Protein AF-0000000071925594 (afdb_homodimer)

Secondary structure (DSSP, 8-state):
-GGGGGS-HHHHHHHHHHTTS-TT-TTS-EE--TTS-HHHHHHHHHHHHTTSEEETTEEEE-HHHHHHHHHHHHHHHHTS--/-GGGGGS-HHHHHHHHHHTTS-TT-TTS-EE--TTS-HHHHHHHHHHHHTTSEEETTEEEE-HHHHHHHHHHHHHHHHTS--

Nearest PDB structures (foldseek):
  8ylm-assembly2_C  TM=5.532E-01  e=4.672E-01  Deinococcus radiodurans
  3boq-assembly1_A  TM=6.222E-01  e=1.235E+00  Ruegeria pomeroyi DSS-3
  2x6b-assembly1_A  TM=3.120E-01  e=3.483E+00  Paramagnetospirillum magnetotacticum
  8ylm-assembly2_C  TM=5.532E-01  e=3.854E-01  Deinococcus radiodurans
  3boq-assembly1_A  TM=6.222E-01  e=9.634E-01  Ruegeria pomeroyi DSS-3

Organism: Aeromonas hydrophila subsp. hydrophila (strain ATCC 7966 / DSM 30187 / BCRC 13018 / CCUG 14551 / JCM 1027 / KCTC 2358 / NCIMB 9240 / NCTC 8049) (NCBI:txid380703)

InterPro domains:
  IPR013468 Conserved hypothetical protein CHP02647 [PF18918] (6-80)
  IPR013468 Conserved hypothetical protein CHP02647 [TIGR02647] (8-80)

Radius of gyration: 15.73 Å; Cα contacts (8 Å, |Δi|>4): 251; chains: 2; bounding box: 27×40×36 Å

Foldseek 3Di:
DVVVVVCPPLNVLLLVLLQVADLVCQADKDFADPPDDPSNLVSLQVCCVVQQAVDSRIHGGDPVVNVVSVVSVVVCVVPPDD/DVVVCVCPPLNVLLLVLLQVADLVCQADKDFADPPDDPSNLVSLCVCCVVQQAVDSRIHGGDPVVNVVSVVSVVVCVVPPDD

Sequence (164 aa):
MIGIDQVSNEFVNDLKILACFDPANMSLGIKLRSDMSDELCQAASRLHQQGLISAEDGGYLTPFGMTMVEHLQHLLVALKPLMIGIDQVSNEFVNDLKILACFDPANMSLGIKLRSDMSDELCQAASRLHQQGLISAEDGGYLTPFGMTMVEHLQHLLVALKPL

pLDDT: mean 94.59, std 6.36, range [63.09, 98.69]

Structure (mmCIF, N/CA/C/O backbone):
data_AF-0000000071925594-model_v1
#
loop_
_entity.id
_entity.type
_entity.pdbx_description
1 polymer 'TIGR02647 family protein'
#
loop_
_atom_site.group_PDB
_atom_site.id
_atom_site.type_symbol
_atom_site.label_atom_id
_atom_site.label_alt_id
_atom_site.label_comp_id
_atom_site.label_asym_id
_atom_site.label_entity_id
_atom_site.label_seq_id
_atom_site.pdbx_PDB_ins_code
_atom_site.Cartn_x
_atom_site.Cartn_y
_atom_site.Cartn_z
_atom_site.occupancy
_atom_site.B_iso_or_equiv
_atom_site.auth_seq_id
_atom_site.auth_comp_id
_atom_site.auth_asym_id
_atom_site.auth_atom_id
_atom_site.pdbx_PDB_model_num
ATOM 1 N N . MET A 1 1 ? -8.531 15.938 -0.852 1 63.69 1 MET A N 1
ATOM 2 C CA . MET A 1 1 ? -7.082 16.094 -0.883 1 63.69 1 MET A CA 1
ATOM 3 C C . MET A 1 1 ? -6.469 15.242 -1.988 1 63.69 1 MET A C 1
ATOM 5 O O . MET A 1 1 ? -6.805 14.062 -2.133 1 63.69 1 MET A O 1
ATOM 9 N N . ILE A 1 2 ? -5.738 15.898 -2.85 1 68.5 2 ILE A N 1
ATOM 10 C CA . ILE A 1 2 ? -5.258 15.359 -4.117 1 68.5 2 ILE A CA 1
ATOM 11 C C . ILE A 1 2 ? -4.539 14.031 -3.871 1 68.5 2 ILE A C 1
ATOM 13 O O . ILE A 1 2 ? -4.715 13.07 -4.625 1 68.5 2 ILE A O 1
ATOM 17 N N . GLY A 1 3 ? -4.016 13.797 -2.73 1 81.12 3 GLY A N 1
ATOM 18 C CA . GLY A 1 3 ? -3.23 12.594 -2.475 1 81.12 3 GLY A CA 1
ATOM 19 C C . GLY A 1 3 ? -4.082 11.391 -2.125 1 81.12 3 GLY A C 1
ATOM 20 O O . GLY A 1 3 ? -3.719 10.258 -2.443 1 81.12 3 GLY A O 1
ATOM 21 N N . ILE A 1 4 ? -5.332 11.617 -1.739 1 86.25 4 ILE A N 1
ATOM 22 C CA . ILE A 1 4 ? -6.211 10.539 -1.295 1 86.25 4 ILE A CA 1
ATOM 23 C C . ILE A 1 4 ? -6.672 9.719 -2.498 1 86.25 4 ILE A C 1
ATOM 25 O O . ILE A 1 4 ? -6.812 8.5 -2.408 1 86.25 4 ILE A O 1
ATOM 29 N N . ASP A 1 5 ? -6.777 10.312 -3.635 1 91.19 5 ASP A N 1
ATOM 30 C CA . ASP A 1 5 ? -7.305 9.672 -4.836 1 91.19 5 ASP A CA 1
ATOM 31 C C . ASP A 1 5 ? -6.273 8.727 -5.449 1 91.19 5 ASP A C 1
ATOM 33 O O . ASP A 1 5 ? -6.613 7.887 -6.285 1 91.19 5 ASP A O 1
ATOM 37 N N . GLN A 1 6 ? -5.027 8.844 -5.004 1 93.44 6 GLN A N 1
ATOM 38 C CA . GLN A 1 6 ? -3.965 7.984 -5.512 1 93.44 6 GLN A CA 1
ATOM 39 C C . GLN A 1 6 ? -4.145 6.547 -5.031 1 93.44 6 GLN A C 1
ATOM 41 O O . GLN A 1 6 ? -3.641 5.609 -5.656 1 93.44 6 GLN A O 1
ATOM 46 N N . VAL A 1 7 ? -4.828 6.43 -3.932 1 96.88 7 VAL A N 1
ATOM 47 C CA . VAL A 1 7 ? -5.145 5.102 -3.418 1 96.88 7 VAL A CA 1
ATOM 48 C C . VAL A 1 7 ? -6.547 4.695 -3.861 1 96.88 7 VAL A C 1
ATOM 50 O O . VAL A 1 7 ? -7.508 4.832 -3.104 1 96.88 7 VAL A O 1
ATOM 53 N N . SER A 1 8 ? -6.598 4.25 -5.051 1 96.75 8 SER A N 1
ATOM 54 C CA . SER A 1 8 ? -7.867 3.865 -5.652 1 96.75 8 SER A CA 1
ATOM 55 C C . SER A 1 8 ? -8.266 2.449 -5.254 1 96.75 8 SER A C 1
ATOM 57 O O . SER A 1 8 ? -7.453 1.704 -4.703 1 96.75 8 SER A O 1
ATOM 59 N N . ASN A 1 9 ? -9.5 2.062 -5.602 1 96.38 9 ASN A N 1
ATOM 60 C CA . ASN A 1 9 ? -9.945 0.694 -5.355 1 96.38 9 ASN A CA 1
ATOM 61 C C . ASN A 1 9 ? -9.141 -0.312 -6.176 1 96.38 9 ASN A C 1
ATOM 63 O O . ASN A 1 9 ? -8.898 -1.434 -5.727 1 96.38 9 ASN A O 1
ATOM 67 N N . GLU A 1 10 ? -8.789 0.079 -7.348 1 96.88 10 GLU A N 1
ATOM 68 C CA . GLU A 1 10 ? -7.969 -0.787 -8.188 1 96.88 10 GLU A CA 1
ATOM 69 C C . GLU A 1 10 ? -6.605 -1.048 -7.551 1 96.88 10 GLU A C 1
ATOM 71 O O . GLU A 1 10 ? -6.148 -2.191 -7.496 1 96.88 10 GLU A O 1
ATOM 76 N N . PHE A 1 11 ? -6.023 0.02 -7.062 1 97.94 11 PHE A N 1
ATOM 77 C CA . PHE A 1 11 ? -4.75 -0.095 -6.363 1 97.94 11 PHE A CA 1
ATOM 78 C C . PHE A 1 11 ? -4.879 -1.003 -5.148 1 97.94 11 PHE A C 1
ATOM 80 O O . PHE A 1 11 ? -4.047 -1.889 -4.938 1 97.94 11 PHE A O 1
ATOM 87 N N . VAL A 1 12 ? -5.93 -0.847 -4.461 1 98.06 12 VAL A N 1
ATOM 88 C CA . VAL A 1 12 ? -6.16 -1.608 -3.238 1 98.06 12 VAL A CA 1
ATOM 89 C C . VAL A 1 12 ? -6.332 -3.088 -3.576 1 98.06 12 VAL A C 1
ATOM 91 O O . VAL A 1 12 ? -5.801 -3.955 -2.879 1 98.06 12 VAL A O 1
ATOM 94 N N . ASN A 1 13 ? -7.062 -3.336 -4.59 1 97.44 13 ASN A N 1
ATOM 95 C CA . ASN A 1 13 ? -7.254 -4.719 -5.012 1 97.44 13 ASN A CA 1
ATOM 96 C C . ASN A 1 13 ? -5.938 -5.359 -5.449 1 97.44 13 ASN A C 1
ATOM 98 O O . ASN A 1 13 ? -5.695 -6.539 -5.188 1 97.44 13 ASN A O 1
ATOM 102 N N . ASP A 1 14 ? -5.105 -4.547 -6.09 1 98.12 14 ASP A N 1
ATOM 103 C CA . ASP A 1 14 ? -3.781 -5.039 -6.461 1 98.12 14 ASP A CA 1
ATOM 104 C C . ASP A 1 14 ? -2.965 -5.406 -5.227 1 98.12 14 ASP A C 1
ATOM 106 O O . ASP A 1 14 ? -2.318 -6.453 -5.188 1 98.12 14 ASP A O 1
ATOM 110 N N . LEU A 1 15 ? -3.023 -4.57 -4.273 1 98.5 15 LEU A N 1
ATOM 111 C CA . LEU A 1 15 ? -2.295 -4.824 -3.035 1 98.5 15 LEU A CA 1
ATOM 112 C C . LEU A 1 15 ? -2.801 -6.094 -2.355 1 98.5 15 LEU A C 1
ATOM 114 O O . LEU A 1 15 ? -2.018 -6.844 -1.771 1 98.5 15 LEU A O 1
ATOM 118 N N . LYS A 1 16 ? -4.094 -6.297 -2.395 1 97.69 16 LYS A N 1
ATOM 119 C CA . LYS A 1 16 ? -4.68 -7.477 -1.769 1 97.69 16 LYS A CA 1
ATOM 120 C C . LYS A 1 16 ? -4.121 -8.758 -2.379 1 97.69 16 LYS A C 1
ATOM 122 O O . LYS A 1 16 ? -3.795 -9.703 -1.657 1 97.69 16 LYS A O 1
ATOM 127 N N . ILE A 1 17 ? -3.959 -8.805 -3.664 1 97.5 17 ILE A N 1
ATOM 128 C CA . ILE A 1 17 ? -3.396 -9.969 -4.332 1 97.5 17 ILE A CA 1
ATOM 129 C C . ILE A 1 17 ? -1.933 -10.141 -3.932 1 97.5 17 ILE A C 1
ATOM 131 O O . ILE A 1 17 ? -1.502 -11.242 -3.576 1 97.5 17 ILE A O 1
ATOM 135 N N . LEU A 1 18 ? -1.171 -9.055 -3.947 1 98.12 18 LEU A N 1
ATOM 136 C CA . LEU A 1 18 ? 0.244 -9.109 -3.598 1 98.12 18 LEU A CA 1
ATOM 137 C C . LEU A 1 18 ? 0.43 -9.578 -2.156 1 98.12 18 LEU A C 1
ATOM 139 O O . LEU A 1 18 ? 1.395 -10.281 -1.847 1 98.12 18 LEU A O 1
ATOM 143 N N . ALA A 1 19 ? -0.469 -9.234 -1.358 1 97.56 19 ALA A N 1
ATOM 144 C CA . ALA A 1 19 ? -0.374 -9.562 0.062 1 97.56 19 ALA A CA 1
ATOM 145 C C . ALA A 1 19 ? -0.612 -11.047 0.3 1 97.56 19 ALA A C 1
ATOM 147 O O . ALA A 1 19 ? -0.396 -11.547 1.406 1 97.56 19 ALA A O 1
ATOM 148 N N . CYS A 1 20 ? -1.087 -11.742 -0.642 1 96.44 20 CYS A N 1
ATOM 149 C CA . CYS A 1 20 ? -1.31 -13.172 -0.516 1 96.44 20 CYS A CA 1
ATOM 150 C C . CYS A 1 20 ? 0.007 -13.938 -0.589 1 96.44 20 CYS A C 1
ATOM 152 O O . CYS A 1 20 ? 0.074 -15.109 -0.198 1 96.44 20 CYS A O 1
ATOM 154 N N . PHE A 1 21 ? 1.021 -13.305 -1.115 1 96.88 21 PHE A N 1
ATOM 155 C CA . PHE A 1 21 ? 2.334 -13.938 -1.186 1 96.88 21 PHE A CA 1
ATOM 156 C C . PHE A 1 21 ? 3.053 -13.844 0.155 1 96.88 21 PHE A C 1
ATOM 158 O O . PHE A 1 21 ? 2.93 -12.844 0.862 1 96.88 21 PHE A O 1
ATOM 165 N N . ASP A 1 22 ? 3.82 -14.875 0.475 1 94.25 22 ASP A N 1
ATOM 166 C CA . ASP A 1 22 ? 4.578 -14.93 1.722 1 94.25 22 ASP A CA 1
ATOM 167 C C . ASP A 1 22 ? 5.922 -14.227 1.58 1 94.25 22 ASP A C 1
ATOM 169 O O . ASP A 1 22 ? 6.805 -14.695 0.859 1 94.25 22 ASP A O 1
ATOM 173 N N . PRO A 1 23 ? 6.125 -13.219 2.271 1 90.44 23 PRO A N 1
ATOM 174 C CA . PRO A 1 23 ? 7.387 -12.484 2.139 1 90.44 23 PRO A CA 1
ATOM 175 C C . PRO A 1 23 ? 8.586 -13.281 2.652 1 90.44 23 PRO A C 1
ATOM 177 O O . PRO A 1 23 ? 9.734 -12.953 2.338 1 90.44 23 PRO A O 1
ATOM 180 N N . ALA A 1 24 ? 8.305 -14.305 3.465 1 94 24 ALA A N 1
ATOM 181 C CA . ALA A 1 24 ? 9.383 -15.125 4.008 1 94 24 ALA A CA 1
ATOM 182 C C . ALA A 1 24 ? 9.828 -16.188 3.002 1 94 24 ALA A C 1
ATOM 184 O O . ALA A 1 24 ? 10.914 -16.75 3.125 1 94 24 ALA A O 1
ATOM 185 N N . ASN A 1 25 ? 8.938 -16.484 2.123 1 94.56 25 ASN A N 1
ATOM 186 C CA . ASN A 1 25 ? 9.234 -17.453 1.064 1 94.56 25 ASN A CA 1
ATOM 187 C C . ASN A 1 25 ? 8.609 -17.031 -0.264 1 94.56 25 ASN A C 1
ATOM 189 O O . ASN A 1 25 ? 7.578 -17.562 -0.667 1 94.56 25 ASN A O 1
ATOM 193 N N . MET A 1 26 ? 9.25 -16.219 -0.959 1 91.56 26 MET A N 1
ATOM 194 C CA . MET A 1 26 ? 8.703 -15.578 -2.148 1 91.56 26 MET A CA 1
ATOM 195 C C . MET A 1 26 ? 8.727 -16.516 -3.344 1 91.56 26 MET A C 1
ATOM 197 O O . MET A 1 26 ? 8.109 -16.25 -4.371 1 91.56 26 MET A O 1
ATOM 201 N N . SER A 1 27 ? 9.453 -17.672 -3.176 1 93.31 27 SER A N 1
ATOM 202 C CA . SER A 1 27 ? 9.5 -18.656 -4.262 1 93.31 27 SER A CA 1
ATOM 203 C C . SER A 1 27 ? 8.211 -19.469 -4.316 1 93.31 27 SER A C 1
ATOM 205 O O . SER A 1 27 ? 7.957 -20.172 -5.301 1 93.31 27 SER A O 1
ATOM 207 N N . LEU A 1 28 ? 7.445 -19.359 -3.146 1 93.56 28 LEU A N 1
ATOM 208 C CA . LEU A 1 28 ? 6.168 -20.062 -3.125 1 93.56 28 LEU A CA 1
ATOM 209 C C . LEU A 1 28 ? 5.094 -19.266 -3.855 1 93.56 28 LEU A C 1
ATOM 211 O O . LEU A 1 28 ? 4.887 -18.078 -3.566 1 93.56 28 LEU A O 1
ATOM 215 N N . GLY A 1 29 ? 4.512 -19.828 -4.797 1 94.81 29 GLY A N 1
ATOM 216 C CA . GLY A 1 29 ? 3.447 -19.203 -5.559 1 94.81 29 GLY A CA 1
ATOM 217 C C . GLY A 1 29 ? 2.098 -19.266 -4.867 1 94.81 29 GLY A C 1
ATOM 218 O O . GLY A 1 29 ? 2 -19.734 -3.732 1 94.81 29 GLY A O 1
ATOM 219 N N . ILE A 1 30 ? 1.124 -18.672 -5.512 1 95 30 ILE A N 1
ATOM 220 C CA . ILE A 1 30 ? -0.25 -18.734 -5.031 1 95 30 ILE A CA 1
ATOM 221 C C . ILE A 1 30 ? -1.175 -19.156 -6.168 1 95 30 ILE A C 1
ATOM 223 O O . ILE A 1 30 ? -0.797 -19.094 -7.34 1 95 30 ILE A O 1
ATOM 227 N N . LYS A 1 31 ? -2.295 -19.734 -5.711 1 93.31 31 LYS A N 1
ATOM 228 C CA . LYS A 1 31 ? -3.4 -20 -6.625 1 93.31 31 LYS A CA 1
ATOM 229 C C . LYS A 1 31 ? -4.672 -19.281 -6.18 1 93.31 31 LYS A C 1
ATOM 231 O O . LYS A 1 31 ? -5.188 -19.547 -5.09 1 93.31 31 LYS A O 1
ATOM 236 N N . LEU A 1 32 ? -5.004 -18.312 -7.004 1 90.88 32 LEU A N 1
ATOM 237 C CA . LEU A 1 32 ? -6.227 -17.562 -6.707 1 90.88 32 LEU A CA 1
ATOM 238 C C . LEU A 1 32 ? -7.457 -18.375 -7.113 1 90.88 32 LEU A C 1
ATOM 240 O O . LEU A 1 32 ? -7.504 -18.938 -8.211 1 90.88 32 LEU A O 1
ATOM 244 N N . ARG A 1 33 ? -8.344 -18.516 -6.223 1 84.69 33 ARG A N 1
ATOM 245 C CA . ARG A 1 33 ? -9.508 -19.375 -6.391 1 84.69 33 ARG A CA 1
ATOM 246 C C . ARG A 1 33 ? -10.477 -18.797 -7.414 1 84.69 33 ARG A C 1
ATOM 248 O O . ARG A 1 33 ? -10.5 -17.594 -7.645 1 84.69 33 ARG A O 1
ATOM 255 N N . SER A 1 34 ? -11.258 -19.625 -7.789 1 81.25 34 SER A N 1
ATOM 256 C CA . SER A 1 34 ? -12.195 -19.281 -8.852 1 81.25 34 SER A CA 1
ATOM 257 C C . SER A 1 34 ? -13.367 -18.469 -8.305 1 81.25 34 SER A C 1
ATOM 259 O O . SER A 1 34 ? -14.078 -17.812 -9.07 1 81.25 34 SER A O 1
ATOM 261 N N . ASP A 1 35 ? -13.57 -18.547 -7.066 1 88 35 ASP A N 1
ATOM 262 C CA . ASP A 1 35 ? -14.734 -17.875 -6.516 1 88 35 ASP A CA 1
ATOM 263 C C . ASP A 1 35 ? -14.367 -16.484 -5.996 1 88 35 ASP A C 1
ATOM 265 O O . ASP A 1 35 ? -15.148 -15.852 -5.281 1 88 35 ASP A O 1
ATOM 269 N N . MET A 1 36 ? -13.266 -16.016 -6.453 1 89.31 36 MET A N 1
ATOM 270 C CA . MET A 1 36 ? -12.891 -14.656 -6.094 1 89.31 36 MET A CA 1
ATOM 271 C C . MET A 1 36 ? -13.805 -13.641 -6.762 1 89.31 36 MET A C 1
ATOM 273 O O . MET A 1 36 ? -14.398 -13.922 -7.805 1 89.31 36 MET A O 1
ATOM 277 N N . SER A 1 37 ? -13.984 -12.531 -6.082 1 93.75 37 SER A N 1
ATOM 278 C CA . SER A 1 37 ? -14.758 -11.445 -6.688 1 93.75 37 SER A CA 1
ATOM 279 C C . SER A 1 37 ? -14.188 -11.055 -8.047 1 93.75 37 SER A C 1
ATOM 281 O O . SER A 1 37 ? -13 -11.273 -8.312 1 93.75 37 SER A O 1
ATOM 283 N N . ASP A 1 38 ? -14.992 -10.484 -8.883 1 95.25 38 ASP A N 1
ATOM 284 C CA . ASP A 1 38 ? -14.562 -10.008 -10.195 1 95.25 38 ASP A CA 1
ATOM 285 C C . ASP A 1 38 ? -13.43 -8.992 -10.062 1 95.25 38 ASP A C 1
ATOM 287 O O . ASP A 1 38 ? -12.5 -8.984 -10.875 1 95.25 38 ASP A O 1
ATOM 291 N N . GLU A 1 39 ? -13.5 -8.188 -9.078 1 96.06 39 GLU A N 1
ATOM 292 C CA . GLU A 1 39 ? -12.508 -7.141 -8.859 1 96.06 39 GLU A CA 1
ATOM 293 C C . GLU A 1 39 ? -11.133 -7.734 -8.586 1 96.06 39 GLU A C 1
ATOM 295 O O . GLU A 1 39 ? -10.125 -7.227 -9.078 1 96.06 39 GLU A O 1
ATOM 300 N N . LEU A 1 40 ? -11.117 -8.773 -7.848 1 95.81 40 LEU A N 1
ATOM 301 C CA . LEU A 1 40 ? -9.852 -9.414 -7.527 1 95.81 40 LEU A CA 1
ATOM 302 C C . LEU A 1 40 ? -9.297 -10.164 -8.734 1 95.81 40 LEU A C 1
ATOM 304 O O . LEU A 1 40 ? -8.086 -10.203 -8.945 1 95.81 40 LEU A O 1
ATOM 308 N N . CYS A 1 41 ? -10.172 -10.773 -9.469 1 95.81 41 CYS A N 1
ATOM 309 C CA . CYS A 1 41 ? -9.75 -11.438 -10.695 1 95.81 41 CYS A CA 1
ATOM 310 C C . CYS A 1 41 ? -9.125 -10.445 -11.672 1 95.81 41 CYS A C 1
ATOM 312 O O . CYS A 1 41 ? -8.094 -10.734 -12.281 1 95.81 41 CYS A O 1
ATOM 314 N N . GLN A 1 42 ? -9.758 -9.352 -11.805 1 96 42 GLN A N 1
ATOM 315 C CA . GLN A 1 42 ? -9.234 -8.305 -12.672 1 96 42 GLN A CA 1
ATOM 316 C C . GLN A 1 42 ? -7.887 -7.793 -12.164 1 96 42 GLN A C 1
ATOM 318 O O . GLN A 1 42 ? -6.988 -7.504 -12.953 1 96 42 GLN A O 1
ATOM 323 N N . ALA A 1 43 ? -7.75 -7.711 -10.852 1 97 43 ALA A N 1
ATOM 324 C CA . ALA A 1 43 ? -6.488 -7.277 -10.25 1 97 43 ALA A CA 1
ATOM 325 C C . ALA A 1 43 ? -5.359 -8.242 -10.602 1 97 43 ALA A C 1
ATOM 327 O O . ALA A 1 43 ? -4.273 -7.812 -11 1 97 43 ALA A O 1
ATOM 328 N N . ALA A 1 44 ? -5.652 -9.492 -10.484 1 97 44 ALA A N 1
ATOM 329 C CA . ALA A 1 44 ? -4.648 -10.5 -10.82 1 97 44 ALA A CA 1
ATOM 330 C C . ALA A 1 44 ? -4.238 -10.398 -12.289 1 97 44 ALA A C 1
ATOM 332 O O . ALA A 1 44 ? -3.051 -10.477 -12.617 1 97 44 ALA A O 1
ATOM 333 N N . SER A 1 45 ? -5.242 -10.203 -13.102 1 96.69 45 SER A N 1
ATOM 334 C CA . SER A 1 45 ? -4.969 -10.055 -14.523 1 96.69 45 SER A CA 1
ATOM 335 C C . SER A 1 45 ? -4.082 -8.844 -14.797 1 96.69 45 SER A C 1
ATOM 337 O O . SER A 1 45 ? -3.154 -8.914 -15.609 1 96.69 45 SER A O 1
ATOM 339 N N . ARG A 1 46 ? -4.363 -7.738 -14.188 1 97.44 46 ARG A N 1
ATOM 340 C CA . ARG A 1 46 ? -3.545 -6.539 -14.344 1 97.44 46 ARG A CA 1
ATOM 341 C C . ARG A 1 46 ? -2.115 -6.785 -13.875 1 97.44 46 ARG A C 1
ATOM 343 O O . ARG A 1 46 ? -1.16 -6.395 -14.555 1 97.44 46 ARG A O 1
ATOM 350 N N . LEU A 1 47 ? -1.985 -7.418 -12.688 1 98.19 47 LEU A N 1
ATOM 351 C CA . LEU A 1 47 ? -0.659 -7.699 -12.148 1 98.19 47 LEU A CA 1
ATOM 352 C C . LEU A 1 47 ? 0.138 -8.586 -13.102 1 98.19 47 LEU A C 1
ATOM 354 O O . LEU A 1 47 ? 1.353 -8.422 -13.242 1 98.19 47 LEU A O 1
ATO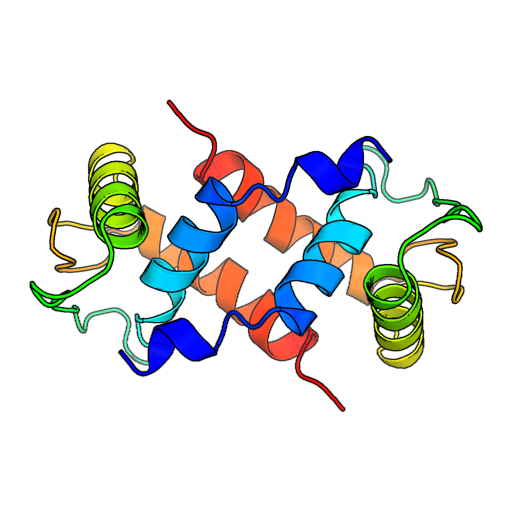M 358 N N . HIS A 1 48 ? -0.513 -9.531 -13.68 1 98.12 48 HIS A N 1
ATOM 359 C CA . HIS A 1 48 ? 0.145 -10.383 -14.664 1 98.12 48 HIS A CA 1
ATOM 360 C C . HIS A 1 48 ? 0.589 -9.586 -15.883 1 98.12 48 HIS A C 1
ATOM 362 O O . HIS A 1 48 ? 1.727 -9.719 -16.344 1 98.12 48 HIS A O 1
ATOM 368 N N . GLN A 1 49 ? -0.313 -8.766 -16.359 1 97.69 49 GLN A N 1
ATOM 369 C CA . GLN A 1 49 ? -0.015 -7.938 -17.531 1 97.69 49 GLN A CA 1
ATOM 370 C C . GLN A 1 49 ? 1.143 -6.984 -17.25 1 97.69 49 GLN A C 1
ATOM 372 O O . GLN A 1 49 ? 1.969 -6.727 -18.125 1 97.69 49 GLN A O 1
ATOM 377 N N . GLN A 1 50 ? 1.188 -6.504 -16.031 1 97.56 50 GLN A N 1
ATOM 378 C CA . GLN A 1 50 ? 2.215 -5.547 -15.625 1 97.56 50 GLN A CA 1
ATOM 379 C C . GLN A 1 50 ? 3.516 -6.258 -15.258 1 97.56 50 GLN A C 1
ATOM 381 O O . GLN A 1 50 ? 4.508 -5.609 -14.922 1 97.56 50 GLN A O 1
ATOM 386 N N . GLY A 1 51 ? 3.512 -7.578 -15.242 1 98 51 GLY A N 1
ATOM 387 C CA . GLY A 1 51 ? 4.727 -8.367 -15.109 1 98 51 GLY A CA 1
ATOM 388 C C . GLY A 1 51 ? 5.117 -8.625 -13.672 1 98 51 GLY A C 1
ATOM 389 O O . GLY A 1 51 ? 6.289 -8.883 -13.375 1 98 51 GLY A O 1
ATOM 390 N N . LEU A 1 52 ? 4.18 -8.539 -12.758 1 98.44 52 LEU A N 1
ATOM 391 C CA . LEU A 1 52 ? 4.504 -8.75 -11.352 1 98.44 52 LEU A CA 1
ATOM 392 C C . LEU A 1 52 ? 4.305 -10.211 -10.961 1 98.44 52 LEU A C 1
ATOM 394 O O . LEU A 1 52 ? 5 -10.719 -10.078 1 98.44 52 LEU A O 1
ATOM 398 N N . ILE A 1 53 ? 3.357 -10.852 -11.594 1 98.44 53 ILE A N 1
ATOM 399 C CA . ILE A 1 53 ? 3.107 -12.25 -11.289 1 98.44 53 ILE A CA 1
ATOM 400 C C . ILE A 1 53 ? 3.133 -13.07 -12.578 1 98.44 53 ILE A C 1
ATOM 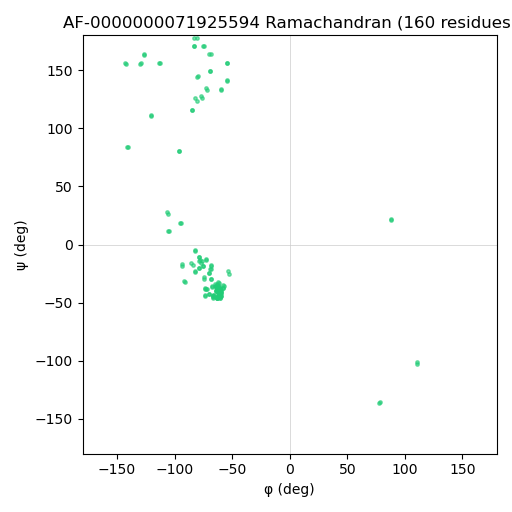402 O O . ILE A 1 53 ? 2.963 -12.523 -13.672 1 98.44 53 ILE A O 1
ATOM 406 N N . SER A 1 54 ? 3.268 -14.391 -12.484 1 98.5 54 SER A N 1
ATOM 407 C CA . SER A 1 54 ? 3.615 -15.203 -13.641 1 98.5 54 SER A CA 1
ATOM 408 C C . SER A 1 54 ? 2.367 -15.742 -14.328 1 98.5 54 SER A C 1
ATOM 410 O O . SER A 1 54 ? 2.438 -16.234 -15.461 1 98.5 54 SER A O 1
ATOM 412 N N . ALA A 1 55 ? 1.218 -15.688 -13.57 1 97.12 55 ALA A N 1
ATOM 413 C CA . ALA A 1 55 ? -0.018 -16.219 -14.156 1 97.12 55 ALA A CA 1
ATOM 414 C C . ALA A 1 55 ? -1.217 -15.359 -13.742 1 97.12 55 ALA A C 1
ATOM 416 O O . ALA A 1 55 ? -1.215 -14.75 -12.672 1 97.12 55 ALA A O 1
ATOM 417 N N . GLU A 1 56 ? -2.273 -15.359 -14.492 1 95 56 GLU A N 1
ATOM 418 C CA . GLU A 1 56 ? -3.469 -14.562 -14.242 1 95 56 GLU A CA 1
ATOM 419 C C . GLU A 1 56 ? -4.223 -15.062 -13.008 1 95 56 GLU A C 1
ATOM 421 O O . GLU A 1 56 ? -5.035 -14.336 -12.438 1 95 56 GLU A O 1
ATOM 426 N N . ASP A 1 57 ? -4 -16.297 -12.617 1 93.94 57 ASP A N 1
ATOM 427 C CA . ASP A 1 57 ? -4.617 -16.828 -11.406 1 93.94 57 ASP A CA 1
ATOM 428 C C . ASP A 1 57 ? -3.594 -16.953 -10.273 1 93.94 57 ASP A C 1
ATOM 430 O O . ASP A 1 57 ? -3.736 -17.812 -9.398 1 93.94 57 ASP A O 1
ATOM 434 N N . GLY A 1 58 ? -2.549 -16.078 -10.328 1 95.25 58 GLY A N 1
ATOM 435 C CA . GLY A 1 58 ? -1.471 -16.078 -9.352 1 95.25 58 GLY A CA 1
ATOM 436 C C . GLY A 1 58 ? -0.148 -16.547 -9.922 1 95.25 58 GLY A C 1
ATOM 437 O O . GLY A 1 58 ? 0.466 -15.867 -10.734 1 95.25 58 GLY A O 1
ATOM 438 N N . GLY A 1 59 ? 0.162 -17.766 -9.602 1 96.69 59 GLY A N 1
ATOM 439 C CA . GLY A 1 59 ? 1.475 -18.266 -9.992 1 96.69 59 GLY A CA 1
ATOM 440 C C . GLY A 1 59 ? 2.586 -17.781 -9.078 1 96.69 59 GLY A C 1
ATOM 441 O O . GLY A 1 59 ? 2.447 -17.828 -7.852 1 96.69 59 GLY A O 1
ATOM 442 N N . TYR A 1 60 ? 3.658 -17.375 -9.688 1 97.88 60 TYR A N 1
ATOM 443 C CA . TYR A 1 60 ? 4.84 -16.969 -8.93 1 97.88 60 TYR A CA 1
ATOM 444 C C . TYR A 1 60 ? 5.109 -15.484 -9.086 1 97.88 60 TYR A C 1
ATOM 446 O O . TYR A 1 60 ? 4.68 -14.867 -10.062 1 97.88 60 TYR A O 1
ATOM 454 N N . LEU A 1 61 ? 5.777 -14.984 -8.117 1 98.12 61 LEU A N 1
ATOM 455 C CA . LEU A 1 61 ? 6.273 -13.625 -8.258 1 98.12 61 LEU A CA 1
ATOM 456 C C . LEU A 1 61 ? 7.422 -13.555 -9.258 1 98.12 61 LEU A C 1
ATOM 458 O O . LEU A 1 61 ? 8.312 -14.406 -9.234 1 98.12 61 LEU A O 1
ATOM 462 N N . THR A 1 62 ? 7.375 -12.594 -10.164 1 98.31 62 THR A N 1
ATOM 463 C CA . THR A 1 62 ? 8.547 -12.25 -10.945 1 98.31 62 THR A CA 1
ATOM 464 C C . THR A 1 62 ? 9.555 -11.469 -10.102 1 98.31 62 THR A C 1
ATOM 466 O O . THR A 1 62 ? 9.258 -11.094 -8.969 1 98.31 62 THR A O 1
ATOM 469 N N . PRO A 1 63 ? 10.789 -11.219 -10.609 1 97.88 63 PRO A N 1
ATOM 470 C CA . PRO A 1 63 ? 11.719 -10.383 -9.852 1 97.88 63 PRO A CA 1
ATOM 471 C C . PRO A 1 63 ? 11.156 -9 -9.547 1 97.88 63 PRO A C 1
ATOM 473 O O . PRO A 1 63 ? 11.336 -8.477 -8.445 1 97.88 63 PRO A O 1
ATOM 476 N N . PHE A 1 64 ? 10.406 -8.461 -10.461 1 98.38 64 PHE A N 1
ATOM 477 C CA . PHE A 1 64 ? 9.766 -7.172 -10.242 1 98.38 64 PHE A CA 1
ATOM 478 C C . PHE A 1 64 ? 8.703 -7.27 -9.148 1 98.38 64 PHE A C 1
ATOM 480 O O . PHE A 1 64 ? 8.664 -6.434 -8.242 1 98.38 64 PHE A O 1
ATOM 487 N N . GLY A 1 65 ? 7.91 -8.336 -9.227 1 98.5 65 GLY A N 1
ATOM 488 C CA . GLY A 1 65 ? 6.902 -8.57 -8.203 1 98.5 65 GLY A CA 1
ATOM 489 C C . GLY A 1 65 ? 7.488 -8.75 -6.82 1 98.5 65 GLY A C 1
ATOM 490 O O . GLY A 1 65 ? 6.922 -8.273 -5.832 1 98.5 65 GLY A O 1
ATOM 491 N N . MET A 1 66 ? 8.602 -9.391 -6.746 1 98.25 66 MET A N 1
ATOM 492 C CA . MET A 1 66 ? 9.273 -9.609 -5.469 1 98.25 66 MET A CA 1
ATOM 493 C C . MET A 1 66 ? 9.688 -8.289 -4.836 1 98.25 66 MET A C 1
ATOM 495 O O . MET A 1 66 ? 9.531 -8.094 -3.629 1 98.25 66 MET A O 1
ATOM 499 N N . THR A 1 67 ? 10.156 -7.379 -5.629 1 98.44 67 THR A N 1
ATOM 500 C CA . THR A 1 67 ? 10.547 -6.059 -5.145 1 98.44 67 THR A CA 1
ATOM 501 C C . THR A 1 67 ? 9.336 -5.305 -4.598 1 98.44 67 THR A C 1
ATOM 503 O O . THR A 1 67 ? 9.414 -4.676 -3.541 1 98.44 67 THR A O 1
ATOM 506 N N . MET A 1 68 ? 8.242 -5.426 -5.25 1 98.56 68 MET A N 1
ATOM 507 C CA . MET A 1 68 ? 7.047 -4.695 -4.836 1 98.56 68 MET A CA 1
ATOM 508 C C . MET A 1 68 ? 6.465 -5.285 -3.553 1 98.56 68 MET A C 1
ATOM 510 O O . MET A 1 68 ? 5.996 -4.551 -2.684 1 98.56 68 MET A O 1
ATOM 514 N N . VAL A 1 69 ? 6.496 -6.625 -3.43 1 98.25 69 VAL A N 1
ATOM 515 C CA . VAL A 1 69 ? 6.004 -7.27 -2.219 1 98.25 69 VAL A CA 1
ATOM 516 C C . VAL A 1 69 ? 6.875 -6.871 -1.029 1 98.25 69 VAL A C 1
ATOM 518 O O . VAL A 1 69 ? 6.375 -6.695 0.084 1 98.25 69 VAL A O 1
ATOM 521 N N . GLU A 1 70 ? 8.148 -6.672 -1.264 1 98.12 70 GLU A N 1
ATOM 522 C CA . GLU A 1 70 ? 9.023 -6.191 -0.2 1 98.12 70 GLU A CA 1
ATOM 523 C C . GLU A 1 70 ? 8.609 -4.797 0.266 1 98.12 70 GLU A C 1
ATOM 525 O O . GLU A 1 70 ? 8.555 -4.531 1.468 1 98.12 70 GLU A O 1
ATOM 530 N N . HIS A 1 71 ? 8.344 -3.918 -0.673 1 98.56 71 HIS A N 1
ATOM 531 C CA . HIS A 1 71 ? 7.867 -2.588 -0.315 1 98.56 71 HIS A CA 1
ATOM 532 C C . HIS A 1 71 ? 6.555 -2.662 0.458 1 98.56 71 HIS A C 1
ATOM 534 O O . HIS A 1 71 ? 6.387 -1.982 1.473 1 98.56 71 HIS A O 1
ATOM 540 N N . LEU A 1 72 ? 5.652 -3.52 -0.041 1 98.62 72 LEU A N 1
ATOM 541 C CA . LEU A 1 72 ? 4.367 -3.678 0.626 1 98.62 72 LEU A CA 1
ATOM 542 C C . LEU A 1 72 ? 4.551 -4.18 2.055 1 98.62 72 LEU A C 1
ATOM 544 O O . LEU A 1 72 ? 3.883 -3.705 2.975 1 98.62 72 LEU A O 1
ATOM 548 N N . GLN A 1 73 ? 5.52 -5.086 2.256 1 98 73 GLN A N 1
ATOM 549 C CA . GLN A 1 73 ? 5.73 -5.676 3.574 1 98 73 GLN A CA 1
ATOM 550 C C . GLN A 1 73 ? 6.246 -4.633 4.566 1 98 73 GLN A C 1
ATOM 552 O O . GLN A 1 73 ? 5.898 -4.668 5.746 1 98 73 GLN A O 1
ATOM 557 N N . HIS A 1 74 ? 7.059 -3.74 4.129 1 98.19 74 HIS A N 1
ATOM 558 C CA . HIS A 1 74 ? 7.508 -2.66 5 1 98.19 74 HIS A CA 1
ATOM 55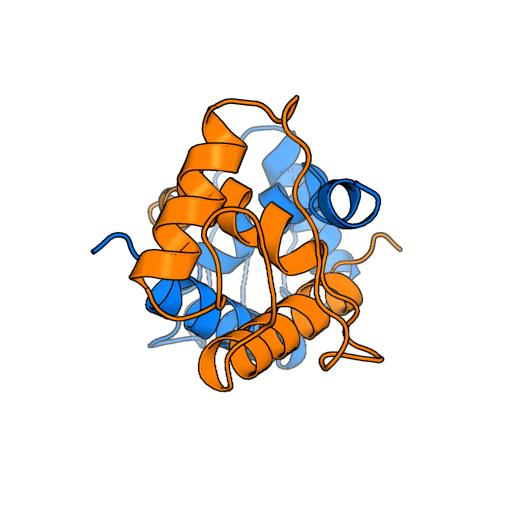9 C C . HIS A 1 74 ? 6.328 -1.817 5.48 1 98.19 74 HIS A C 1
ATOM 561 O O . HIS A 1 74 ? 6.246 -1.477 6.664 1 98.19 74 HIS A O 1
ATOM 567 N N . LEU A 1 75 ? 5.395 -1.559 4.59 1 98.69 75 LEU A N 1
ATOM 568 C CA . LEU A 1 75 ? 4.219 -0.769 4.938 1 98.69 75 LEU A CA 1
ATOM 569 C C . LEU A 1 75 ? 3.301 -1.546 5.871 1 98.69 75 LEU A C 1
ATOM 571 O O . LEU A 1 75 ? 2.812 -1 6.863 1 98.69 75 LEU A O 1
ATOM 575 N N . LEU A 1 76 ? 3.117 -2.828 5.562 1 98.06 76 LEU A N 1
ATOM 576 C CA . LEU A 1 76 ? 2.236 -3.654 6.383 1 98.06 76 LEU A CA 1
ATOM 577 C C . LEU A 1 76 ? 2.764 -3.76 7.809 1 98.06 76 LEU A C 1
ATOM 579 O O . LEU A 1 76 ? 1.988 -3.73 8.766 1 98.06 76 LEU A O 1
ATOM 583 N N . VAL A 1 77 ? 4.055 -3.855 7.941 1 97.44 77 VAL A N 1
ATOM 584 C CA . VAL A 1 77 ? 4.672 -3.996 9.258 1 97.44 77 VAL A CA 1
ATOM 585 C C . VAL A 1 77 ? 4.617 -2.664 10 1 97.44 77 VAL A C 1
ATOM 587 O O . VAL A 1 77 ? 4.258 -2.617 11.18 1 97.44 77 VAL A O 1
ATOM 590 N N . ALA A 1 78 ? 4.926 -1.611 9.305 1 97.88 78 ALA A N 1
ATOM 591 C CA . ALA A 1 78 ? 5.012 -0.291 9.922 1 97.88 78 ALA A CA 1
ATOM 592 C C . ALA A 1 78 ? 3.637 0.206 10.359 1 97.88 78 ALA A C 1
ATOM 594 O O . ALA A 1 78 ? 3.516 0.934 11.344 1 97.88 78 ALA A O 1
ATOM 595 N N . LEU A 1 79 ? 2.609 -0.23 9.633 1 97.88 79 LEU A N 1
ATOM 596 C CA . LEU A 1 79 ? 1.287 0.346 9.852 1 97.88 79 LEU A CA 1
ATOM 597 C C . LEU A 1 79 ? 0.392 -0.622 10.617 1 97.88 79 LEU A C 1
ATOM 599 O O . LEU A 1 79 ? -0.828 -0.443 10.664 1 97.88 79 LEU A O 1
ATOM 603 N N . LYS A 1 80 ? 0.966 -1.605 11.125 1 94.44 80 LYS A N 1
ATOM 604 C CA . LYS A 1 80 ? 0.193 -2.486 11.992 1 94.44 80 LYS A CA 1
ATOM 605 C C . LYS A 1 80 ? -0.366 -1.727 13.195 1 94.44 80 LYS A C 1
ATOM 607 O O . LYS A 1 80 ? 0.328 -0.899 13.789 1 94.44 80 LYS A O 1
ATOM 612 N N . PRO A 1 81 ? -1.623 -2.008 13.398 1 84.38 81 PRO A N 1
ATOM 613 C CA . PRO A 1 81 ? -2.166 -1.328 14.578 1 84.38 81 PRO A CA 1
ATOM 614 C C . PRO A 1 81 ? -1.351 -1.595 15.836 1 84.38 81 PRO A C 1
ATOM 616 O O . PRO A 1 81 ? -0.837 -2.701 16.031 1 84.38 81 PRO A O 1
ATOM 619 N N . LEU A 1 82 ? -1.137 -0.599 16.734 1 75.12 82 LEU A N 1
ATOM 620 C CA . LEU A 1 82 ? -0.434 -0.737 18 1 75.12 82 LEU A CA 1
ATOM 621 C C . LEU A 1 82 ? -1.251 -1.565 18.984 1 75.12 82 LEU A C 1
ATOM 623 O O . LEU A 1 82 ? -2.482 -1.554 18.938 1 75.12 82 LEU A O 1
ATOM 627 N N . MET B 1 1 ? -8.531 -16.078 0.995 1 63.09 1 MET B N 1
ATOM 628 C CA . MET B 1 1 ? -7.078 -16.172 0.952 1 63.09 1 MET B CA 1
ATOM 629 C C . MET B 1 1 ? -6.445 -15.32 2.047 1 63.09 1 MET B C 1
ATOM 631 O O . MET B 1 1 ? -6.809 -14.156 2.221 1 63.09 1 MET B O 1
ATOM 635 N N . ILE B 1 2 ? -5.684 -15.977 2.883 1 68.56 2 ILE B N 1
ATOM 636 C CA . ILE B 1 2 ? -5.195 -15.445 4.148 1 68.56 2 ILE B CA 1
ATOM 637 C C . ILE B 1 2 ? -4.484 -14.109 3.91 1 68.56 2 ILE B C 1
ATOM 639 O O . ILE B 1 2 ? -4.656 -13.164 4.68 1 68.56 2 ILE B O 1
ATOM 643 N N . GLY B 1 3 ? -4.02 -13.836 2.758 1 81.75 3 GLY B N 1
ATOM 644 C CA . GLY B 1 3 ? -3.236 -12.641 2.508 1 81.75 3 GLY B CA 1
ATOM 645 C C . GLY B 1 3 ? -4.09 -11.422 2.193 1 81.75 3 GLY B C 1
ATOM 646 O O . GLY B 1 3 ? -3.703 -10.297 2.494 1 81.75 3 GLY B O 1
ATOM 647 N N . ILE B 1 4 ? -5.367 -11.641 1.856 1 86.19 4 ILE B N 1
ATOM 648 C CA . ILE B 1 4 ? -6.25 -10.555 1.44 1 86.19 4 ILE B CA 1
ATOM 649 C C . ILE B 1 4 ? -6.652 -9.719 2.654 1 86.19 4 ILE B C 1
ATOM 651 O O . ILE B 1 4 ? -6.785 -8.5 2.561 1 86.19 4 ILE B O 1
ATOM 655 N N . ASP B 1 5 ? -6.691 -10.297 3.799 1 91.19 5 ASP B N 1
ATOM 656 C CA . ASP B 1 5 ? -7.164 -9.633 5.016 1 91.19 5 ASP B CA 1
ATOM 657 C C . ASP B 1 5 ? -6.098 -8.695 5.578 1 91.19 5 ASP B C 1
ATOM 659 O O . ASP B 1 5 ? -6.395 -7.852 6.426 1 91.19 5 ASP B O 1
ATOM 663 N N . GLN B 1 6 ? -4.875 -8.828 5.082 1 93.44 6 GLN B N 1
ATOM 664 C CA . GLN B 1 6 ? -3.787 -7.977 5.547 1 93.44 6 GLN B CA 1
ATOM 665 C C . GLN B 1 6 ? -3.977 -6.539 5.074 1 93.44 6 GLN B C 1
ATOM 667 O O . GLN B 1 6 ? -3.453 -5.605 5.691 1 93.44 6 GLN B O 1
ATOM 672 N N . VAL B 1 7 ? -4.699 -6.422 3.996 1 96.88 7 VAL B N 1
ATOM 673 C CA . VAL B 1 7 ? -5.023 -5.09 3.496 1 96.88 7 VAL B CA 1
ATOM 674 C C . VAL B 1 7 ? -6.402 -4.672 4 1 96.88 7 VAL B C 1
ATOM 676 O O . VAL B 1 7 ? -7.395 -4.777 3.277 1 96.88 7 VAL B O 1
ATOM 679 N N . SER B 1 8 ? -6.395 -4.234 5.188 1 96.81 8 SER B N 1
ATOM 680 C CA . SER B 1 8 ? -7.633 -3.84 5.852 1 96.81 8 SER B CA 1
ATOM 681 C C . SER B 1 8 ? -8.031 -2.418 5.469 1 96.81 8 SER B C 1
ATOM 683 O O . SER B 1 8 ? -7.242 -1.681 4.883 1 96.81 8 SER B O 1
ATOM 685 N N . ASN B 1 9 ? -9.25 -2.023 5.867 1 96.38 9 ASN B N 1
ATOM 686 C CA . ASN B 1 9 ? -9.688 -0.652 5.645 1 96.38 9 ASN B CA 1
ATOM 687 C C . ASN B 1 9 ? -8.836 0.345 6.43 1 96.38 9 ASN B C 1
ATOM 689 O O . ASN B 1 9 ? -8.609 1.466 5.973 1 96.38 9 ASN B O 1
ATOM 693 N N . GLU B 1 10 ? -8.445 -0.058 7.59 1 96.88 10 GLU B N 1
ATOM 694 C CA . GLU B 1 10 ? -7.582 0.798 8.398 1 96.88 10 GLU B CA 1
ATOM 695 C C . GLU B 1 10 ? -6.246 1.048 7.703 1 96.88 10 GLU B C 1
ATOM 697 O O . GLU B 1 10 ? -5.781 2.188 7.629 1 96.88 10 GLU B O 1
ATOM 702 N N . PHE B 1 11 ? -5.699 -0.013 7.188 1 98 11 PHE B N 1
ATOM 703 C CA . PHE B 1 11 ? -4.453 0.09 6.438 1 98 11 PHE B CA 1
ATOM 704 C C . PHE B 1 11 ? -4.629 0.997 5.227 1 98 11 PHE B C 1
ATOM 706 O O . PHE B 1 11 ? -3.797 1.872 4.977 1 98 11 PHE B O 1
ATOM 713 N N . VAL B 1 12 ? -5.711 0.846 4.582 1 98.06 12 VAL B N 1
ATOM 714 C CA . VAL B 1 12 ? -5.992 1.609 3.369 1 98.06 12 VAL B CA 1
ATOM 715 C C . VAL B 1 12 ? -6.133 3.09 3.713 1 98.06 12 VAL B C 1
ATOM 717 O O . VAL B 1 12 ? -5.629 3.953 2.992 1 98.06 12 VAL B O 1
ATOM 720 N N . ASN B 1 13 ? -6.816 3.344 4.758 1 97.38 13 ASN B N 1
ATOM 721 C CA . ASN B 1 13 ? -6.977 4.73 5.188 1 97.38 13 ASN B CA 1
ATOM 722 C C . ASN B 1 13 ? -5.641 5.359 5.566 1 97.38 13 ASN B C 1
ATOM 724 O O . ASN B 1 13 ? -5.398 6.535 5.293 1 97.38 13 ASN B O 1
ATOM 728 N N . ASP B 1 14 ? -4.781 4.543 6.172 1 98.06 14 ASP B N 1
ATOM 729 C CA . ASP B 1 14 ? -3.439 5.027 6.484 1 98.06 14 ASP B CA 1
ATOM 730 C C . ASP B 1 14 ? -2.676 5.383 5.211 1 98.06 14 ASP B C 1
ATOM 732 O O . ASP B 1 14 ? -2.021 6.426 5.145 1 98.06 14 ASP B O 1
ATOM 736 N N . LEU B 1 15 ? -2.785 4.555 4.262 1 98.5 15 LEU B N 1
ATOM 737 C CA . LEU B 1 15 ? -2.107 4.801 2.994 1 98.5 15 LEU B CA 1
ATOM 738 C C . LEU B 1 15 ? -2.635 6.07 2.336 1 98.5 15 LEU B C 1
ATOM 740 O O . LEU B 1 15 ? -1.873 6.816 1.714 1 98.5 15 LEU B O 1
ATOM 744 N N . LYS B 1 16 ? -3.916 6.285 2.441 1 97.62 16 LYS B N 1
ATOM 745 C CA . LYS B 1 16 ? -4.523 7.469 1.84 1 97.62 16 LYS B CA 1
ATOM 746 C C . LYS B 1 16 ? -3.928 8.75 2.424 1 97.62 16 LYS B C 1
ATOM 748 O O . LYS B 1 16 ? -3.623 9.688 1.688 1 97.62 16 LYS B O 1
ATOM 753 N N . ILE B 1 17 ? -3.711 8.789 3.703 1 97.5 17 ILE B N 1
ATOM 754 C CA . ILE B 1 17 ? -3.107 9.953 4.344 1 97.5 17 ILE B CA 1
ATOM 755 C C . ILE B 1 17 ? -1.663 10.109 3.877 1 97.5 17 ILE B C 1
ATOM 757 O O . ILE B 1 17 ? -1.241 11.211 3.502 1 97.5 17 ILE B O 1
ATOM 761 N N . LEU B 1 18 ? -0.909 9.016 3.852 1 98.12 18 LEU B N 1
ATOM 762 C CA . LEU B 1 18 ? 0.49 9.062 3.439 1 98.12 18 LEU B CA 1
ATOM 763 C C . LEU B 1 18 ? 0.615 9.523 1.991 1 98.12 18 LEU B C 1
ATOM 765 O O . LEU B 1 18 ? 1.569 10.219 1.638 1 98.12 18 LEU B O 1
ATOM 769 N N . ALA B 1 19 ? -0.321 9.195 1.239 1 97.56 19 ALA B N 1
ATOM 770 C CA . ALA B 1 19 ? -0.287 9.523 -0.185 1 97.56 19 ALA B CA 1
ATOM 771 C C . ALA B 1 19 ? -0.521 11.016 -0.413 1 97.56 19 ALA B C 1
ATOM 773 O O . ALA B 1 19 ? -0.347 11.516 -1.527 1 97.56 19 ALA B O 1
ATOM 774 N N . CYS B 1 20 ? -0.953 11.711 0.556 1 96.44 20 CYS B N 1
ATOM 775 C CA . CYS B 1 20 ? -1.167 13.148 0.44 1 96.44 20 CYS B CA 1
ATOM 776 C C . CYS B 1 20 ? 0.158 13.906 0.459 1 96.44 20 CYS B C 1
ATOM 778 O O . CYS B 1 20 ? 0.22 15.07 0.07 1 96.44 20 CYS B O 1
ATOM 780 N N . PHE B 1 21 ? 1.19 13.258 0.93 1 96.88 21 PHE B N 1
ATOM 781 C CA . PHE B 1 21 ? 2.51 13.875 0.943 1 96.88 21 PHE B CA 1
ATOM 782 C C . PHE B 1 21 ? 3.172 13.773 -0.426 1 96.88 21 PHE B C 1
ATOM 784 O O . PHE B 1 21 ? 3.014 12.766 -1.124 1 96.88 21 PHE B O 1
ATOM 791 N N . ASP B 1 22 ? 3.922 14.805 -0.783 1 94.25 22 ASP B N 1
ATOM 792 C CA . ASP B 1 22 ? 4.617 14.852 -2.064 1 94.25 22 ASP B CA 1
ATOM 793 C C . ASP B 1 22 ? 5.961 14.133 -1.99 1 94.25 22 ASP B C 1
ATOM 795 O O . ASP B 1 22 ? 6.883 14.594 -1.313 1 94.25 22 ASP B O 1
ATOM 799 N N . PRO B 1 23 ? 6.117 13.117 -2.693 1 90.38 23 PRO B N 1
ATOM 800 C CA . PRO B 1 23 ? 7.375 12.367 -2.621 1 90.38 23 PRO B CA 1
ATOM 801 C C . PRO B 1 23 ? 8.562 13.148 -3.193 1 90.38 23 PRO B C 1
ATOM 803 O O . PRO B 1 23 ? 9.711 12.805 -2.932 1 90.38 23 PRO B O 1
ATOM 806 N N . ALA B 1 24 ? 8.25 14.172 -3.982 1 94.06 24 ALA B N 1
ATOM 807 C CA . ALA B 1 24 ? 9.305 14.977 -4.574 1 94.06 24 ALA B CA 1
ATOM 808 C C . ALA B 1 24 ? 9.812 16.031 -3.59 1 94.06 24 ALA B C 1
ATOM 810 O O . ALA B 1 24 ? 10.906 16.578 -3.764 1 94.06 24 ALA B O 1
ATOM 811 N N . ASN B 1 25 ? 8.969 16.359 -2.672 1 94.56 25 ASN B N 1
ATOM 812 C CA . ASN B 1 25 ? 9.328 17.312 -1.627 1 94.56 25 ASN B CA 1
ATOM 813 C C . ASN B 1 25 ? 8.773 16.891 -0.27 1 94.56 25 ASN B C 1
ATOM 815 O O . ASN B 1 25 ? 7.766 17.438 0.185 1 94.56 25 ASN B O 1
ATOM 819 N N . MET B 1 26 ? 9.438 16.078 0.394 1 91.94 26 MET B N 1
ATOM 820 C CA . MET B 1 26 ? 8.945 15.43 1.607 1 91.94 26 MET B CA 1
ATOM 821 C C . MET B 1 26 ? 9.039 16.375 2.801 1 91.94 26 MET B C 1
ATOM 823 O O . MET B 1 26 ? 8.477 16.094 3.863 1 91.94 26 MET B O 1
ATOM 827 N N . SER B 1 27 ? 9.766 17.531 2.59 1 93.38 27 SER B N 1
ATOM 828 C CA . SER B 1 27 ? 9.875 18.5 3.672 1 93.38 27 SER B CA 1
ATOM 829 C C . SER B 1 27 ? 8.602 19.344 3.791 1 93.38 27 SER B C 1
ATOM 831 O O . SER B 1 27 ? 8.406 20.031 4.789 1 93.38 27 SER B O 1
ATOM 833 N N . LEU B 1 28 ? 7.781 19.219 2.674 1 94 28 LEU B N 1
ATOM 834 C CA . LEU B 1 28 ? 6.516 19.953 2.717 1 94 28 LEU B CA 1
ATOM 835 C C . LEU B 1 28 ? 5.465 19.156 3.49 1 94 28 LEU B C 1
ATOM 837 O O . LEU B 1 28 ? 5.238 17.984 3.217 1 94 28 LEU B O 1
ATOM 841 N N . GLY B 1 29 ? 4.91 19.75 4.438 1 94.94 29 GLY B N 1
ATOM 842 C CA . GLY B 1 29 ? 3.871 19.125 5.242 1 94.94 29 GLY B CA 1
ATOM 843 C C . GLY B 1 29 ? 2.494 19.219 4.609 1 94.94 29 GLY B C 1
ATOM 844 O O . GLY B 1 29 ? 2.354 19.703 3.484 1 94.94 29 GLY B O 1
ATOM 845 N N . ILE B 1 30 ? 1.534 18.609 5.301 1 95 30 ILE B N 1
ATOM 846 C CA . ILE B 1 30 ? 0.141 18.703 4.879 1 95 30 ILE B CA 1
ATOM 847 C C . ILE B 1 30 ? -0.729 19.141 6.059 1 95 30 ILE B C 1
ATOM 849 O O . ILE B 1 30 ? -0.302 19.062 7.211 1 95 30 ILE B O 1
ATOM 853 N N . LYS B 1 31 ? -1.868 19.734 5.656 1 93.25 31 LYS B N 1
ATOM 854 C CA . LYS B 1 31 ? -2.934 20 6.617 1 93.25 31 LYS B CA 1
ATOM 855 C C . LYS B 1 31 ? -4.223 19.297 6.227 1 93.25 31 LYS B C 1
ATOM 857 O O . LYS B 1 31 ? -4.785 19.547 5.16 1 93.25 31 LYS B O 1
ATOM 862 N N . LEU B 1 32 ? -4.504 18.312 7.074 1 90.94 32 LEU B N 1
ATOM 863 C CA . LEU B 1 32 ? -5.742 17.562 6.832 1 90.94 32 LEU B CA 1
ATOM 864 C C . LEU B 1 32 ? -6.953 18.375 7.285 1 90.94 32 LEU B C 1
ATOM 866 O O . LEU B 1 32 ? -6.957 18.922 8.391 1 90.94 32 LEU B O 1
ATOM 870 N N . ARG B 1 33 ? -7.871 18.547 6.414 1 84.25 33 ARG B N 1
ATOM 871 C CA . ARG B 1 33 ? -9.016 19.422 6.617 1 84.25 33 ARG B CA 1
ATOM 872 C C . ARG B 1 33 ? -9.953 18.859 7.684 1 84.25 33 ARG B C 1
ATOM 874 O O . ARG B 1 33 ? -9.977 17.656 7.926 1 84.25 33 ARG B O 1
ATOM 881 N N . SER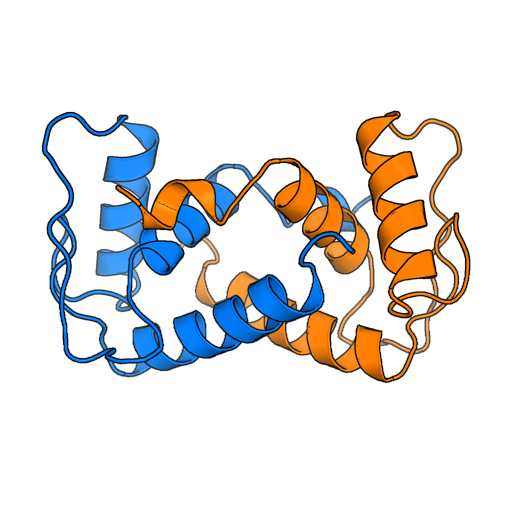 B 1 34 ? -10.719 19.703 8.078 1 80.94 34 SER B N 1
ATOM 882 C CA . SER B 1 34 ? -11.617 19.375 9.18 1 80.94 34 SER B CA 1
ATOM 883 C C . SER B 1 34 ? -12.812 18.562 8.695 1 80.94 34 SER B C 1
ATOM 885 O O . SER B 1 34 ? -13.5 17.922 9.492 1 80.94 34 SER B O 1
ATOM 887 N N . ASP B 1 35 ? -13.07 18.625 7.477 1 87.94 35 ASP B N 1
ATOM 888 C CA . ASP B 1 35 ? -14.266 17.938 6.984 1 87.94 35 ASP B CA 1
ATOM 889 C C . ASP B 1 35 ? -13.93 16.547 6.465 1 87.94 35 ASP B C 1
ATOM 891 O O . ASP B 1 35 ? -14.75 15.922 5.793 1 87.94 35 ASP B O 1
ATOM 895 N N . MET B 1 36 ? -12.812 16.078 6.879 1 89.31 36 MET B N 1
ATOM 896 C CA . MET B 1 36 ? -12.461 14.703 6.512 1 89.31 36 MET B CA 1
ATOM 897 C C . MET B 1 36 ? -13.367 13.703 7.223 1 89.31 36 MET B C 1
ATOM 899 O O . MET B 1 36 ? -13.914 14 8.289 1 89.31 36 MET B O 1
ATOM 903 N N . SER B 1 37 ? -13.594 12.594 6.547 1 93.69 37 SER B N 1
ATOM 904 C CA . SER B 1 37 ? -14.352 11.531 7.191 1 93.69 37 SER B CA 1
ATOM 905 C C . SER B 1 37 ? -13.719 11.133 8.523 1 93.69 37 SER B C 1
ATOM 907 O O . SER B 1 37 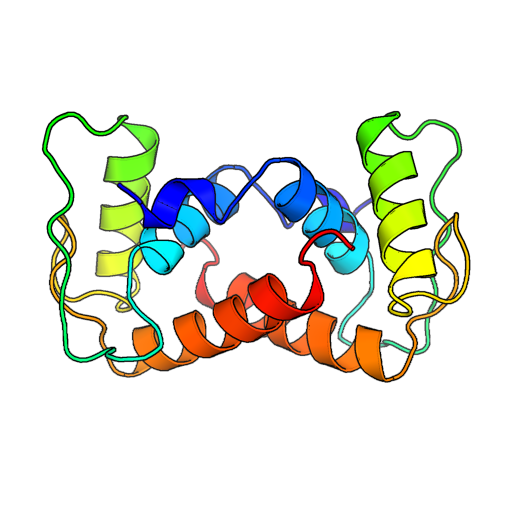? -12.523 11.344 8.734 1 93.69 37 SER B O 1
ATOM 909 N N . ASP B 1 38 ? -14.5 10.578 9.398 1 95.19 38 ASP B N 1
ATOM 910 C CA . ASP B 1 38 ? -14.016 10.102 10.688 1 95.19 38 ASP B CA 1
ATOM 911 C C . ASP B 1 38 ? -12.898 9.07 10.508 1 95.19 38 ASP B C 1
ATOM 913 O O . ASP B 1 38 ? -11.938 9.055 11.281 1 95.19 38 ASP B O 1
ATOM 917 N N . GLU B 1 39 ? -13.023 8.266 9.531 1 96.06 39 GLU B N 1
ATOM 918 C CA . GLU B 1 39 ? -12.055 7.211 9.266 1 96.06 39 GLU B CA 1
ATOM 919 C C . GLU B 1 39 ? -10.68 7.789 8.93 1 96.06 39 GLU B C 1
ATOM 921 O O . GLU B 1 39 ? -9.656 7.273 9.383 1 96.06 39 GLU B O 1
ATOM 926 N N . LEU B 1 40 ? -10.695 8.828 8.18 1 95.81 40 LEU B N 1
ATOM 927 C CA . LEU B 1 40 ? -9.43 9.453 7.805 1 95.81 40 LEU B CA 1
ATOM 928 C C . LEU B 1 40 ? -8.82 10.203 8.984 1 95.81 40 LEU B C 1
ATOM 930 O O . LEU B 1 40 ? -7.598 10.227 9.141 1 95.81 40 LEU B O 1
ATOM 934 N N . CYS B 1 41 ? -9.664 10.812 9.758 1 95.81 41 CYS B N 1
ATOM 935 C CA . CYS B 1 41 ? -9.18 11.477 10.969 1 95.81 41 CYS B CA 1
ATOM 936 C C . CYS B 1 41 ? -8.516 10.484 11.906 1 95.81 41 CYS B C 1
ATOM 938 O O . CYS B 1 41 ? -7.461 10.766 12.477 1 95.81 41 CYS B O 1
ATOM 940 N N . GLN B 1 42 ? -9.133 9.398 12.07 1 96 42 GLN B N 1
ATOM 941 C CA . GLN B 1 42 ? -8.586 8.352 12.922 1 96 42 GLN B CA 1
ATOM 942 C C . GLN B 1 42 ? -7.266 7.824 12.352 1 96 42 GLN B C 1
ATOM 944 O O . GLN B 1 42 ? -6.336 7.531 13.102 1 96 42 GLN B O 1
ATOM 949 N N . ALA B 1 43 ? -7.191 7.738 11.039 1 97 43 ALA B N 1
ATOM 950 C CA . ALA B 1 43 ? -5.961 7.293 10.391 1 97 43 ALA B CA 1
ATOM 951 C C . ALA B 1 43 ? -4.809 8.25 10.688 1 97 43 ALA B C 1
ATOM 953 O O . ALA B 1 43 ? -3.707 7.816 11.039 1 97 43 ALA B O 1
ATOM 954 N N . ALA B 1 44 ? -5.098 9.508 10.578 1 97 44 ALA B N 1
ATOM 955 C CA . ALA B 1 44 ? -4.074 10.508 10.867 1 97 44 ALA B CA 1
ATOM 956 C C . ALA B 1 44 ? -3.6 10.406 12.32 1 97 44 ALA B C 1
ATOM 958 O O . ALA B 1 44 ? -2.398 10.477 12.586 1 97 44 ALA B O 1
ATOM 959 N N . SER B 1 45 ? -4.566 10.219 13.172 1 96.69 45 SER B N 1
ATOM 960 C CA . SER B 1 45 ? -4.23 10.07 14.586 1 96.69 45 SER B CA 1
ATOM 961 C C . SER B 1 45 ? -3.342 8.852 14.82 1 96.69 45 SER B C 1
ATOM 963 O O . SER B 1 45 ? -2.379 8.914 15.586 1 96.69 45 SER B O 1
ATOM 965 N N . ARG B 1 46 ? -3.648 7.754 14.227 1 97.5 46 ARG B N 1
ATOM 966 C CA . ARG B 1 46 ? -2.838 6.547 14.344 1 97.5 46 ARG B CA 1
ATOM 967 C C . ARG B 1 46 ? -1.427 6.781 13.812 1 97.5 46 ARG B C 1
ATOM 969 O O . ARG B 1 46 ? -0.447 6.383 14.453 1 97.5 46 ARG B O 1
ATOM 976 N N . LEU B 1 47 ? -1.35 7.41 12.625 1 98.19 47 LEU B N 1
ATOM 977 C CA . LEU B 1 47 ? -0.044 7.676 12.023 1 98.19 47 LEU B CA 1
ATOM 978 C C . LEU B 1 47 ? 0.801 8.555 12.945 1 98.19 47 LEU B C 1
ATOM 980 O O . LEU B 1 47 ? 2.018 8.375 13.031 1 98.19 47 LEU B O 1
ATOM 984 N N . HIS B 1 48 ? 0.189 9.523 13.555 1 98.06 48 HIS B N 1
ATOM 985 C CA . HIS B 1 48 ? 0.898 10.367 14.5 1 98.06 48 HIS B CA 1
ATOM 986 C C . HIS B 1 48 ? 1.389 9.562 15.703 1 98.06 48 HIS B C 1
ATOM 988 O O . HIS B 1 48 ? 2.547 9.688 16.109 1 98.06 48 HIS B O 1
ATOM 994 N N . GLN B 1 49 ? 0.5 8.742 16.219 1 97.69 49 GLN B N 1
ATOM 995 C CA . GLN B 1 49 ? 0.843 7.918 17.375 1 97.69 49 GLN B CA 1
ATOM 996 C C . GLN B 1 49 ? 1.979 6.957 17.031 1 97.69 49 GLN B C 1
ATOM 998 O O . GLN B 1 49 ? 2.838 6.688 17.875 1 97.69 49 GLN B O 1
ATOM 1003 N N . GLN B 1 50 ? 1.974 6.473 15.82 1 97.5 50 GLN B N 1
ATOM 1004 C CA . GLN B 1 50 ? 2.973 5.508 15.375 1 97.5 50 GLN B CA 1
ATOM 1005 C C . GLN B 1 50 ? 4.262 6.207 14.945 1 97.5 50 GLN B C 1
ATOM 1007 O O . GLN B 1 50 ? 5.234 5.547 14.57 1 97.5 50 GLN B O 1
ATOM 1012 N N . GLY B 1 51 ? 4.266 7.523 14.93 1 97.94 51 GLY B N 1
ATOM 1013 C CA . GLY B 1 51 ? 5.48 8.297 14.742 1 97.94 51 GLY B CA 1
ATOM 1014 C C . GLY B 1 51 ? 5.809 8.555 13.281 1 97.94 51 GLY B C 1
ATOM 1015 O O . GLY B 1 51 ? 6.965 8.797 12.938 1 97.94 51 GLY B O 1
ATOM 1016 N N . LEU B 1 52 ? 4.828 8.461 12.414 1 98.44 52 LEU B N 1
ATOM 1017 C CA . LEU B 1 52 ? 5.086 8.664 10.992 1 98.44 52 LEU B CA 1
ATOM 1018 C C . LEU B 1 52 ? 4.883 10.125 10.609 1 98.44 52 LEU B C 1
ATOM 1020 O O . LEU B 1 52 ? 5.539 10.625 9.695 1 98.44 52 LEU B O 1
ATOM 1024 N N . ILE B 1 53 ? 3.971 10.781 11.273 1 98.44 53 ILE B N 1
ATOM 1025 C CA . ILE B 1 53 ? 3.723 12.188 10.984 1 98.44 53 ILE B CA 1
ATOM 1026 C C . ILE B 1 53 ? 3.812 13.008 12.266 1 98.44 53 ILE B C 1
ATOM 1028 O O . ILE B 1 53 ? 3.689 12.469 13.367 1 98.44 53 ILE B O 1
ATOM 1032 N N . SER B 1 54 ? 3.945 14.32 12.156 1 98.44 54 SER B N 1
ATOM 1033 C CA . SER B 1 54 ? 4.352 15.141 13.297 1 98.44 54 SER B CA 1
AT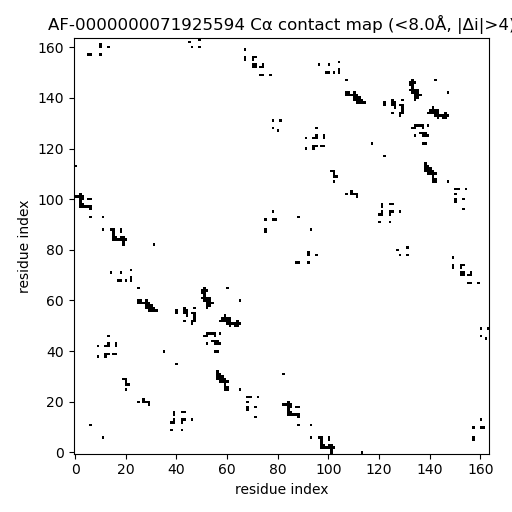OM 1034 C C . SER B 1 54 ? 3.143 15.688 14.047 1 98.44 54 SER B C 1
ATOM 1036 O O . SER B 1 54 ? 3.27 16.188 15.172 1 98.44 54 SER B O 1
ATOM 1038 N N . ALA B 1 55 ? 1.967 15.664 13.336 1 97.06 55 ALA B N 1
ATOM 1039 C CA . ALA B 1 55 ? 0.765 16.203 13.969 1 97.06 55 ALA B CA 1
ATOM 1040 C C . ALA B 1 55 ? -0.462 15.367 13.609 1 97.06 55 ALA B C 1
ATOM 1042 O O . ALA B 1 55 ? -0.518 14.758 12.539 1 97.06 55 ALA B O 1
ATOM 1043 N N . GLU B 1 56 ? -1.489 15.359 14.406 1 94.88 56 GLU B N 1
ATOM 1044 C CA . GLU B 1 56 ? -2.705 14.578 14.211 1 94.88 56 GLU B CA 1
ATOM 1045 C C . GLU B 1 56 ? -3.502 15.086 13.008 1 94.88 56 GLU B C 1
ATOM 1047 O O . GLU B 1 56 ? -4.34 14.359 12.461 1 94.88 56 GLU B O 1
ATOM 1052 N N . ASP B 1 57 ? -3.275 16.312 12.609 1 93.81 57 ASP B N 1
ATOM 1053 C CA . ASP B 1 57 ? -3.938 16.859 11.422 1 93.81 57 ASP B CA 1
ATOM 1054 C C . ASP B 1 57 ? -2.965 16.953 10.25 1 93.81 57 ASP B C 1
ATOM 1056 O O . ASP B 1 57 ? -3.141 17.797 9.367 1 93.81 57 ASP B O 1
ATOM 1060 N N . GLY B 1 58 ? -1.933 16.078 10.258 1 95.12 58 GLY B N 1
ATOM 1061 C CA . GLY B 1 58 ? -0.899 16.062 9.242 1 95.12 58 GLY B CA 1
ATOM 1062 C C . GLY B 1 58 ? 0.452 16.531 9.75 1 95.12 58 GLY B C 1
ATOM 1063 O O . GLY B 1 58 ? 1.093 15.844 10.547 1 95.12 58 GLY B O 1
ATOM 1064 N N . GLY B 1 59 ? 0.751 17.75 9.43 1 96.69 59 GLY B N 1
ATOM 1065 C CA . GLY B 1 59 ? 2.084 18.234 9.758 1 96.69 59 GLY B CA 1
ATOM 1066 C C . GLY B 1 59 ? 3.148 17.734 8.789 1 96.69 59 GLY B C 1
ATOM 1067 O O . GLY B 1 59 ? 2.957 17.781 7.574 1 96.69 59 GLY B O 1
ATOM 1068 N N . TYR B 1 60 ? 4.238 17.328 9.352 1 97.88 60 TYR B N 1
ATOM 1069 C CA . TYR B 1 60 ? 5.383 16.906 8.547 1 97.88 60 TYR B CA 1
ATOM 1070 C C . TYR B 1 60 ? 5.645 15.414 8.695 1 97.88 60 TYR B C 1
ATOM 1072 O O . TYR B 1 60 ? 5.25 14.805 9.688 1 97.88 60 TYR B O 1
ATOM 1080 N N . LEU B 1 61 ? 6.27 14.914 7.699 1 98.12 61 LEU B N 1
ATOM 1081 C CA . LEU B 1 61 ? 6.754 13.539 7.816 1 98.12 61 LEU B CA 1
ATOM 1082 C C 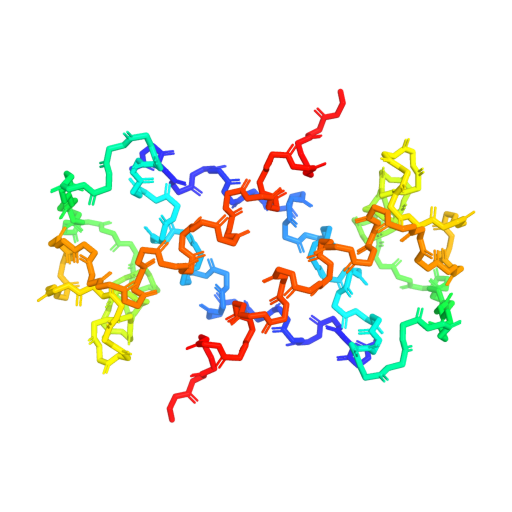. LEU B 1 61 ? 7.945 13.469 8.766 1 98.12 61 LEU B C 1
ATOM 1084 O O . LEU B 1 61 ? 8.844 14.312 8.711 1 98.12 61 LEU B O 1
ATOM 1088 N N . THR B 1 62 ? 7.93 12.492 9.664 1 98.31 62 THR B N 1
ATOM 1089 C CA . THR B 1 62 ? 9.133 12.133 10.398 1 98.31 62 THR B CA 1
ATOM 1090 C C . THR B 1 62 ? 10.094 11.344 9.508 1 98.31 62 THR B C 1
ATOM 1092 O O . THR B 1 62 ? 9.742 10.969 8.391 1 98.31 62 THR B O 1
ATOM 1095 N N . PRO B 1 63 ? 11.352 11.086 9.969 1 97.88 63 PRO B N 1
ATOM 1096 C CA . PRO B 1 63 ? 12.234 10.242 9.164 1 97.88 63 PRO B CA 1
ATOM 1097 C C . PRO B 1 63 ? 11.648 8.859 8.891 1 97.88 63 PRO B C 1
ATOM 1099 O O . PRO B 1 63 ? 11.773 8.336 7.777 1 97.88 63 PRO B O 1
ATOM 1102 N N . PHE B 1 64 ? 10.938 8.328 9.836 1 98.38 64 PHE B N 1
ATOM 1103 C CA . PHE B 1 64 ? 10.273 7.039 9.656 1 98.38 64 PHE B CA 1
ATOM 1104 C C . PHE B 1 64 ? 9.164 7.148 8.617 1 98.38 64 PHE B C 1
ATOM 1106 O O . PHE B 1 64 ? 9.07 6.312 7.715 1 98.38 64 PHE B O 1
ATOM 1113 N N . GLY B 1 65 ? 8.383 8.227 8.719 1 98.5 65 GLY B N 1
ATOM 1114 C CA . GLY B 1 65 ? 7.336 8.469 7.746 1 98.5 65 GLY B CA 1
ATOM 1115 C C . GLY B 1 65 ? 7.859 8.641 6.332 1 98.5 65 GLY B C 1
ATOM 1116 O O . GLY B 1 65 ? 7.242 8.164 5.375 1 98.5 65 GLY B O 1
ATOM 1117 N N . MET B 1 66 ? 8.977 9.281 6.211 1 98.25 66 MET B N 1
ATOM 1118 C CA . MET B 1 66 ? 9.594 9.492 4.902 1 98.25 66 MET B CA 1
ATOM 1119 C C . MET B 1 66 ? 9.961 8.164 4.254 1 98.25 66 MET B C 1
ATOM 1121 O O . MET B 1 66 ? 9.75 7.973 3.057 1 98.25 66 MET B O 1
ATOM 1125 N N . THR B 1 67 ? 10.469 7.258 5.031 1 98.44 67 THR B N 1
ATOM 1126 C CA . THR B 1 67 ? 10.828 5.934 4.531 1 98.44 67 THR B CA 1
ATOM 1127 C C . THR B 1 67 ? 9.594 5.188 4.043 1 98.44 67 THR B C 1
ATOM 1129 O O . THR B 1 67 ? 9.617 4.559 2.982 1 98.44 67 THR B O 1
ATOM 1132 N N . MET B 1 68 ? 8.516 5.316 4.734 1 98.56 68 MET B N 1
ATOM 1133 C CA . MET B 1 68 ? 7.305 4.59 4.371 1 98.56 68 MET B CA 1
ATOM 1134 C C . MET B 1 68 ? 6.668 5.188 3.121 1 98.56 68 MET B C 1
ATOM 1136 O O . MET B 1 68 ? 6.148 4.457 2.275 1 98.56 68 MET B O 1
ATOM 1140 N N . VAL B 1 69 ? 6.695 6.527 3.008 1 98.25 69 VAL B N 1
ATOM 1141 C CA . VAL B 1 69 ? 6.156 7.176 1.818 1 98.25 69 VAL B CA 1
ATOM 1142 C C . VAL B 1 69 ? 6.965 6.766 0.591 1 98.25 69 VAL B C 1
ATOM 1144 O O . VAL B 1 69 ? 6.414 6.594 -0.498 1 98.25 69 VAL B O 1
ATOM 1147 N N . GLU B 1 70 ? 8.25 6.559 0.764 1 98.12 70 GLU B N 1
ATOM 1148 C CA . GLU B 1 70 ? 9.07 6.07 -0.339 1 98.12 70 GLU B CA 1
ATOM 1149 C C . GLU B 1 70 ? 8.625 4.68 -0.786 1 98.12 70 GLU B C 1
ATOM 1151 O O . GLU B 1 70 ? 8.516 4.414 -1.984 1 98.12 70 GLU B O 1
ATOM 1156 N N . HIS B 1 71 ? 8.406 3.803 0.162 1 98.56 71 HIS B N 1
ATOM 1157 C CA . HIS B 1 71 ? 7.898 2.477 -0.176 1 98.56 71 HIS B CA 1
ATOM 1158 C C . HIS B 1 71 ? 6.551 2.564 -0.889 1 98.56 71 HIS B C 1
ATOM 1160 O O . HIS B 1 71 ? 6.332 1.888 -1.896 1 98.56 71 HIS B O 1
ATOM 1166 N N . LEU B 1 72 ? 5.68 3.424 -0.344 1 98.69 72 LEU B N 1
ATOM 1167 C CA . LEU B 1 72 ? 4.363 3.594 -0.952 1 98.69 72 LEU B CA 1
ATOM 1168 C C . LEU B 1 72 ? 4.488 4.094 -2.387 1 98.69 72 LEU B C 1
ATOM 1170 O O . LEU B 1 72 ? 3.775 3.625 -3.277 1 98.69 72 LEU B O 1
ATOM 1174 N N . GLN B 1 73 ? 5.457 4.996 -2.633 1 98 73 GLN B N 1
ATOM 1175 C CA . GLN B 1 73 ? 5.609 5.582 -3.961 1 98 73 GLN B CA 1
ATOM 1176 C C . GLN B 1 73 ? 6.07 4.531 -4.973 1 98 73 GLN B C 1
ATOM 1178 O O . GLN B 1 73 ? 5.672 4.574 -6.137 1 98 73 GLN B O 1
ATOM 1183 N N . HIS B 1 74 ? 6.895 3.625 -4.574 1 98.25 74 HIS B N 1
ATOM 1184 C CA . HIS B 1 74 ? 7.289 2.541 -5.465 1 98.25 74 HIS B CA 1
ATOM 1185 C C . HIS B 1 74 ? 6.082 1.71 -5.891 1 98.25 74 HIS B C 1
ATOM 1187 O O . HIS B 1 74 ? 5.941 1.369 -7.066 1 98.25 74 HIS B O 1
ATOM 1193 N N . LEU B 1 75 ? 5.188 1.461 -4.957 1 98.69 75 LEU B N 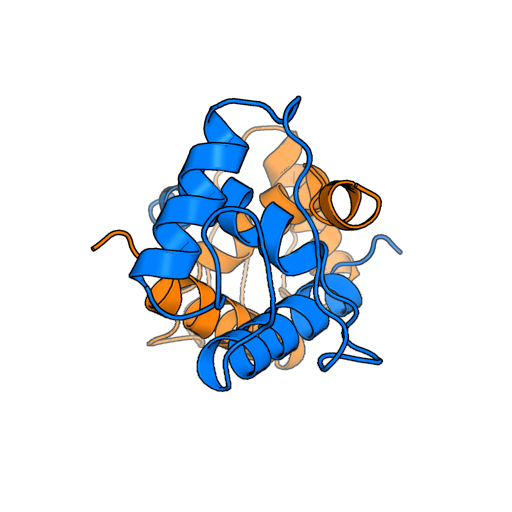1
ATOM 1194 C CA . LEU B 1 75 ? 3.988 0.682 -5.25 1 98.69 75 LEU B CA 1
ATOM 1195 C C . LEU B 1 75 ? 3.035 1.468 -6.145 1 98.69 75 LEU B C 1
ATOM 1197 O O . LEU B 1 75 ? 2.498 0.925 -7.113 1 98.69 75 LEU B O 1
ATOM 1201 N N . LEU B 1 76 ? 2.875 2.762 -5.828 1 98.06 76 LEU B N 1
ATOM 1202 C CA . LEU B 1 76 ? 1.968 3.596 -6.609 1 98.06 76 LEU B CA 1
ATOM 1203 C C . LEU B 1 76 ? 2.43 3.689 -8.055 1 98.06 76 LEU B C 1
ATOM 1205 O O . LEU B 1 76 ? 1.61 3.658 -8.977 1 98.06 76 LEU B O 1
ATOM 1209 N N . VAL B 1 77 ? 3.715 3.773 -8.258 1 97.44 77 VAL B N 1
ATOM 1210 C CA . VAL B 1 77 ? 4.27 3.91 -9.594 1 97.44 77 VAL B CA 1
ATOM 1211 C C . VAL B 1 77 ? 4.172 2.576 -10.336 1 97.44 77 VAL B C 1
ATOM 1213 O O . VAL B 1 77 ? 3.76 2.533 -11.5 1 97.44 77 VAL B O 1
ATOM 1216 N N . ALA B 1 78 ? 4.5 1.519 -9.656 1 97.88 78 ALA B N 1
ATOM 1217 C CA . ALA B 1 78 ? 4.551 0.197 -10.273 1 97.88 78 ALA B CA 1
ATOM 1218 C C . ALA B 1 78 ? 3.152 -0.286 -10.648 1 97.88 78 ALA B C 1
ATOM 1220 O O . ALA B 1 78 ? 2.98 -1.013 -11.625 1 97.88 78 ALA B O 1
ATOM 1221 N N . LEU B 1 79 ? 2.164 0.168 -9.875 1 97.88 79 LEU B N 1
ATOM 1222 C CA . LEU B 1 79 ? 0.829 -0.398 -10.031 1 97.88 79 LEU B CA 1
ATOM 1223 C C . LEU B 1 79 ? -0.094 0.577 -10.75 1 97.88 79 LEU B C 1
ATOM 1225 O O . LEU B 1 79 ? -1.315 0.407 -10.742 1 97.88 79 LEU B O 1
ATOM 1229 N N . LYS B 1 80 ? 0.468 1.558 -11.281 1 94.56 80 LYS B N 1
ATOM 1230 C CA . LYS B 1 80 ? -0.34 2.447 -12.109 1 94.56 80 LYS B CA 1
ATOM 1231 C C . LYS B 1 80 ? -0.965 1.69 -13.281 1 94.56 80 LYS B C 1
ATOM 1233 O O . LYS B 1 80 ? -0.305 0.868 -13.914 1 94.56 80 LYS B O 1
ATOM 1238 N N . PRO B 1 81 ? -2.24 1.974 -13.414 1 84.56 81 PRO B N 1
ATOM 1239 C CA . PRO B 1 81 ? -2.854 1.296 -14.562 1 84.56 81 PRO B CA 1
ATOM 1240 C C . PRO B 1 81 ? -2.113 1.566 -15.867 1 84.56 81 PRO B C 1
ATOM 1242 O O . PRO B 1 81 ? -1.612 2.672 -16.078 1 84.56 81 PRO B O 1
ATOM 1245 N N . LEU B 1 82 ? -1.955 0.595 -16.781 1 75.5 82 LEU B N 1
ATOM 1246 C CA . LEU B 1 82 ? -1.324 0.738 -18.094 1 75.5 82 LEU B CA 1
ATOM 1247 C C . LEU B 1 82 ? -2.197 1.566 -19.031 1 75.5 82 LEU B C 1
ATOM 1249 O O . LEU B 1 82 ? -3.426 1.537 -18.938 1 75.5 82 LEU B O 1
#

Solvent-accessible surface area (backbone atoms only — not comparable to full-atom values): 8863 Å² total; per-residue (Å²): 110,85,20,38,67,72,60,34,71,66,48,50,36,38,49,22,59,52,42,52,50,44,87,90,44,56,85,51,55,48,77,58,64,87,83,52,55,68,65,49,49,51,24,33,40,49,37,25,75,72,48,26,26,72,30,54,49,32,38,33,56,31,76,61,24,48,55,47,43,52,33,49,48,53,45,55,64,72,58,48,82,129,112,84,21,38,67,72,61,34,71,65,50,49,35,38,49,23,59,51,42,52,49,44,86,90,45,56,85,50,56,49,77,58,63,86,83,53,54,70,64,46,48,51,24,32,38,49,37,26,74,73,49,26,27,70,30,55,48,33,39,33,53,31,77,63,24,49,55,47,43,52,34,50,48,53,47,54,63,71,60,48,83,131